Protein AF-A0A0B6ZSD5-F1 (afdb_monomer_lite)

Foldseek 3Di:
DDDDDCPVVCVVVVHDLPDDDADDDWDADPVRDTDDSVVDDGDDDDDDDDDDPDDDPPDPDPPPDPPDDDDDDPVSDDPVRVVVVVVVLVVLCVDPDCSHPVNLVCQQAPPACPPVDDPDGGRNQDPPDPCNVVVVVVSVVD

InterPro domains:
  IPR002227 Tyrosinase copper-binding domain [PF00264] (100-141)
  IPR008922 Di-copper centre-containing domain superfamily [G3DSA:1.10.1280.10] (68-142)
  IPR008922 Di-copper centre-containing domain superfamily [SSF48056] (39-142)
  IPR028999 Haemocyanin, beta-sandwich domain [PF14830] (1-49)
  IPR036848 Haemocyanin C-terminal domain superfamily [G3DSA:2.60.310.10] (1-55)
  IPR036848 Haemocyanin C-terminal domain superfamily [SSF81277] (1-50)

Secondary structure (DSSP, 8-state):
------HHHHHHTT--TTS-------EE-TTSPEEPGGGSPPP-----PPS--------------TT------GGG--HHHHHHHHHHHHHHHH--STTSHHHHHHTTSTT--BSSSSSS-B-----SSTTHHHHHHHHTT-

Structure (mmCIF, N/CA/C/O backbone):
data_AF-A0A0B6ZSD5-F1
#
_entry.id   AF-A0A0B6ZSD5-F1
#
loop_
_atom_site.group_PDB
_atom_site.id
_atom_site.type_symbol
_atom_site.label_atom_id
_atom_site.label_alt_id
_atom_site.label_comp_id
_atom_site.label_asym_id
_atom_site.label_entity_id
_atom_site.label_seq_id
_atom_site.pdbx_PDB_ins_code
_atom_site.Cartn_x
_atom_site.Cartn_y
_atom_site.Cartn_z
_atom_site.occupancy
_atom_site.B_iso_or_equiv
_atom_site.auth_seq_id
_atom_site.auth_comp_id
_atom_site.auth_asym_id
_atom_site.auth_atom_id
_atom_site.pdbx_PDB_model_num
ATOM 1 N N . LEU A 1 1 ? -19.308 12.035 32.358 1.00 81.94 1 LEU A N 1
ATOM 2 C CA . LEU A 1 1 ? -18.644 10.732 32.590 1.00 81.94 1 LEU A CA 1
ATOM 3 C C . LEU A 1 1 ? -17.166 10.918 32.293 1.00 81.94 1 LEU A C 1
ATOM 5 O O . LEU A 1 1 ? -16.859 11.561 31.295 1.00 81.94 1 LEU A O 1
ATOM 9 N N . PHE A 1 2 ? -16.281 10.417 33.153 1.00 89.94 2 PHE A N 1
ATOM 10 C CA . PHE A 1 2 ? -14.870 10.255 32.797 1.00 89.94 2 PHE A CA 1
ATOM 11 C C . PHE A 1 2 ? -14.772 9.166 31.720 1.00 89.94 2 PHE A C 1
ATOM 13 O O . PHE A 1 2 ? -15.491 8.171 31.808 1.00 89.94 2 PHE A O 1
ATOM 20 N N . LYS A 1 3 ? -13.952 9.379 30.686 1.00 92.00 3 LYS A N 1
ATOM 21 C CA . LYS A 1 3 ? -13.751 8.411 29.602 1.00 92.00 3 LYS A CA 1
ATOM 22 C C . LYS A 1 3 ? -12.352 7.830 29.714 1.00 92.00 3 LYS A C 1
ATOM 24 O O . LYS A 1 3 ? -11.393 8.580 29.863 1.00 92.00 3 LYS A O 1
ATOM 29 N N . TYR A 1 4 ? -12.267 6.515 29.601 1.00 93.31 4 TYR A N 1
ATOM 30 C CA . TYR A 1 4 ? -11.020 5.775 29.521 1.00 93.31 4 TYR A CA 1
ATOM 31 C C . TYR A 1 4 ? -11.079 4.898 28.273 1.00 93.31 4 TYR A C 1
ATOM 33 O O . TYR A 1 4 ? -12.116 4.281 28.017 1.00 93.31 4 TYR A O 1
ATOM 41 N N . ASP A 1 5 ? -10.014 4.898 27.475 1.00 93.69 5 ASP A N 1
ATOM 42 C CA . ASP A 1 5 ? -9.958 4.088 26.262 1.00 93.69 5 ASP A CA 1
ATOM 43 C C . ASP A 1 5 ? -9.605 2.642 26.625 1.00 93.69 5 ASP A C 1
ATOM 45 O O . ASP A 1 5 ? -8.539 2.365 27.168 1.00 93.69 5 ASP A O 1
ATOM 49 N N . VAL A 1 6 ? -10.535 1.730 26.351 1.00 93.25 6 VAL A N 1
ATOM 50 C CA . VAL A 1 6 ? -10.400 0.289 26.611 1.00 93.25 6 VAL A CA 1
ATOM 51 C C . VAL A 1 6 ? -10.205 -0.518 25.325 1.00 93.25 6 VAL A C 1
ATOM 53 O O . VAL A 1 6 ? -10.199 -1.746 25.378 1.00 93.25 6 VAL A O 1
ATOM 56 N N . THR A 1 7 ? -10.044 0.141 24.170 1.00 93.00 7 THR A N 1
ATOM 57 C CA . THR A 1 7 ? -10.000 -0.512 22.849 1.00 93.00 7 THR A CA 1
ATOM 58 C C . THR A 1 7 ? -8.895 -1.565 22.772 1.00 93.00 7 THR A C 1
ATOM 60 O O . THR A 1 7 ? -9.130 -2.678 22.309 1.00 93.00 7 THR A O 1
ATOM 63 N N . GLU A 1 8 ? -7.700 -1.255 23.279 1.00 94.56 8 GLU A N 1
ATOM 64 C CA . GLU A 1 8 ? -6.572 -2.192 23.287 1.00 94.56 8 GLU A CA 1
ATOM 65 C C . GLU A 1 8 ? -6.843 -3.420 24.168 1.00 94.56 8 GLU A C 1
ATOM 67 O O . GLU A 1 8 ? -6.625 -4.551 23.735 1.00 94.56 8 GLU A O 1
ATOM 72 N N . ALA A 1 9 ? -7.390 -3.217 25.369 1.00 94.31 9 ALA A N 1
ATOM 73 C CA . ALA A 1 9 ? -7.747 -4.311 26.270 1.00 94.31 9 ALA A CA 1
ATOM 74 C C . ALA A 1 9 ? -8.812 -5.231 25.652 1.00 94.31 9 ALA A C 1
ATOM 76 O O . ALA A 1 9 ? -8.705 -6.452 25.747 1.00 94.31 9 ALA A O 1
ATOM 77 N N . PHE A 1 10 ? -9.808 -4.658 24.971 1.00 94.50 10 PHE A N 1
ATOM 78 C CA . PHE A 1 10 ? -10.831 -5.423 24.257 1.00 94.50 10 PHE A CA 1
ATOM 79 C C . PHE A 1 10 ? -10.221 -6.247 23.120 1.00 94.50 10 PHE A C 1
ATOM 81 O O . PHE A 1 10 ? -10.530 -7.430 23.000 1.00 94.50 10 PHE A O 1
ATOM 88 N N . ASN A 1 11 ? -9.295 -5.668 22.349 1.00 92.19 11 ASN A N 1
ATOM 89 C CA . ASN A 1 11 ? -8.597 -6.384 21.280 1.00 92.19 11 ASN A CA 1
ATOM 90 C C . ASN A 1 11 ? -7.765 -7.559 21.818 1.00 92.19 11 ASN A C 1
ATOM 92 O O . ASN A 1 11 ? -7.839 -8.656 21.270 1.00 92.19 11 ASN A O 1
ATOM 96 N N . LEU A 1 12 ? -7.015 -7.357 22.907 1.00 95.50 12 LEU A N 1
ATOM 97 C CA . LEU A 1 12 ? -6.202 -8.409 23.534 1.00 95.50 12 LEU A CA 1
ATOM 98 C C . LEU A 1 12 ? -7.048 -9.563 24.082 1.00 95.50 12 LEU A C 1
ATOM 100 O O . LEU A 1 12 ? -6.623 -10.715 24.043 1.00 95.50 12 LEU A O 1
ATOM 104 N N . LEU A 1 13 ? -8.248 -9.257 24.575 1.00 94.69 13 LEU A N 1
ATOM 105 C CA . LEU A 1 13 ? -9.195 -10.241 25.099 1.00 94.69 13 LEU A CA 1
ATOM 106 C C . LEU A 1 13 ? -10.130 -10.811 24.024 1.00 94.69 13 LEU A C 1
ATOM 108 O O . LEU A 1 13 ? -10.980 -11.641 24.340 1.00 94.69 13 LEU A O 1
ATOM 112 N N . ASN A 1 14 ? -9.982 -10.377 22.767 1.00 93.00 14 ASN A N 1
ATOM 113 C CA . ASN A 1 14 ? -10.873 -10.718 21.659 1.00 93.00 14 ASN A CA 1
ATOM 114 C C . ASN A 1 14 ? -12.361 -10.438 21.975 1.00 93.00 14 ASN A C 1
ATOM 116 O O . ASN A 1 14 ? -13.253 -11.201 21.601 1.00 93.00 14 ASN A O 1
ATOM 120 N N . LEU A 1 15 ? -12.621 -9.340 22.690 1.00 93.06 15 LEU A N 1
ATOM 121 C CA . LEU A 1 15 ? -13.955 -8.862 23.042 1.00 93.06 15 LEU A CA 1
ATOM 122 C C . LEU A 1 15 ? -14.427 -7.815 22.035 1.00 93.06 15 LEU A C 1
ATOM 124 O O . LEU A 1 15 ? -13.688 -6.914 21.637 1.00 93.06 15 LEU A O 1
ATOM 128 N N . LYS A 1 16 ? -15.702 -7.898 21.667 1.00 88.81 16 LYS A N 1
ATOM 129 C CA . LYS A 1 16 ? -16.417 -6.858 20.923 1.00 88.81 16 LYS A CA 1
ATOM 130 C C . LYS A 1 16 ? -17.247 -6.010 21.885 1.00 88.81 16 LYS A C 1
ATOM 132 O O . LYS A 1 16 ? -17.495 -6.409 23.019 1.00 88.81 16 LYS A O 1
ATOM 137 N N . VAL A 1 17 ? -17.721 -4.851 21.427 1.00 86.19 17 VAL A N 1
ATOM 138 C CA . VAL A 1 17 ? -18.567 -3.956 22.245 1.00 86.19 17 VAL A CA 1
ATOM 139 C C . VAL A 1 17 ? -19.882 -4.623 22.674 1.00 86.19 17 VAL A C 1
ATOM 141 O O . VAL A 1 17 ? -20.425 -4.296 23.720 1.00 86.19 17 VAL A O 1
ATOM 144 N N . ASP A 1 18 ? -20.393 -5.553 21.873 1.00 87.38 18 ASP A N 1
ATOM 145 C CA . ASP A 1 18 ? -21.618 -6.320 22.114 1.00 87.38 18 ASP A CA 1
ATOM 146 C C . ASP A 1 18 ? -21.370 -7.683 22.783 1.00 87.38 18 ASP A C 1
ATOM 148 O O . ASP A 1 18 ? -22.303 -8.463 22.961 1.00 87.38 18 ASP A O 1
ATOM 152 N N . SER A 1 19 ? -20.123 -7.990 23.151 1.00 90.62 19 SER A N 1
ATOM 153 C CA . SER A 1 19 ? -19.809 -9.208 23.900 1.00 90.62 19 SER A CA 1
ATOM 154 C C . SER A 1 19 ? -20.370 -9.150 25.322 1.00 90.62 19 SER A C 1
ATOM 156 O O . SER A 1 19 ? -20.573 -8.077 25.887 1.00 90.62 19 SER A O 1
ATOM 158 N N . GLU A 1 20 ? -20.589 -10.314 25.929 1.00 93.00 20 GLU A N 1
ATOM 159 C CA . GLU A 1 20 ? -20.994 -10.394 27.330 1.00 93.00 20 GLU A CA 1
ATOM 160 C C . GLU A 1 20 ? -19.764 -10.246 28.237 1.00 93.00 20 GLU A C 1
ATOM 162 O O . GLU A 1 20 ? -18.864 -11.086 28.240 1.00 93.00 20 GLU A O 1
ATOM 167 N N . TYR A 1 21 ? -19.705 -9.154 28.997 1.00 91.75 21 TYR A N 1
ATOM 168 C CA . TYR A 1 21 ? -18.643 -8.878 29.963 1.00 91.75 21 TYR A CA 1
ATOM 169 C C . TYR A 1 21 ? -19.166 -8.007 31.109 1.00 91.75 21 TYR A C 1
ATOM 171 O O . TYR A 1 21 ? -20.195 -7.339 31.001 1.00 91.75 21 TYR A O 1
ATOM 179 N N . HIS A 1 22 ? -18.427 -7.979 32.215 1.00 91.12 22 HIS A N 1
ATOM 180 C CA . HIS A 1 22 ? -18.683 -7.078 33.333 1.00 91.12 22 HIS A CA 1
ATOM 181 C C . HIS A 1 22 ? -17.371 -6.471 33.833 1.00 91.12 22 HIS A C 1
ATOM 183 O O . HIS A 1 22 ? -16.298 -7.044 33.656 1.00 91.12 22 HIS A O 1
ATOM 189 N N . PHE A 1 23 ? -17.463 -5.304 34.468 1.00 90.38 23 PHE A N 1
ATOM 190 C CA . PHE A 1 23 ? -16.323 -4.650 35.103 1.00 90.38 23 PHE A CA 1
ATOM 191 C C . PHE A 1 23 ? -16.367 -4.875 36.609 1.00 90.38 23 PHE A C 1
ATOM 193 O O . PHE A 1 23 ? -17.412 -4.701 37.237 1.00 90.38 23 PHE A O 1
ATOM 200 N N . VAL A 1 24 ? -15.216 -5.212 37.185 1.00 90.25 24 VAL A N 1
ATOM 201 C CA . VAL A 1 24 ? -15.018 -5.270 38.633 1.00 90.25 24 VAL A CA 1
ATOM 202 C C . VAL A 1 24 ? -14.194 -4.057 39.042 1.00 90.25 24 VAL A C 1
ATOM 204 O O . VAL A 1 24 ? -13.051 -3.904 38.615 1.00 90.25 24 VAL A O 1
ATOM 207 N N . ASN A 1 25 ? -14.781 -3.186 39.859 1.00 90.81 25 ASN A N 1
ATOM 208 C CA . ASN A 1 25 ? -14.109 -1.987 40.345 1.00 90.81 25 ASN A CA 1
ATOM 209 C C . ASN A 1 25 ? -13.376 -2.308 41.649 1.00 90.81 25 ASN A C 1
ATOM 211 O O . ASN A 1 25 ? -14.011 -2.690 42.630 1.00 90.81 25 ASN A O 1
ATOM 215 N N . ASP A 1 26 ? -12.065 -2.095 41.677 1.00 93.25 26 ASP A N 1
ATOM 216 C CA . ASP A 1 26 ? -11.257 -2.171 42.894 1.00 93.25 26 ASP A CA 1
ATOM 217 C C . ASP A 1 26 ? -10.745 -0.773 43.261 1.00 93.25 26 ASP A C 1
ATOM 219 O O . ASP A 1 26 ? -9.979 -0.161 42.514 1.00 93.25 26 ASP A O 1
ATOM 223 N N . ILE A 1 27 ? -11.203 -0.242 44.397 1.00 94.88 27 ILE A N 1
ATOM 224 C CA . ILE A 1 27 ? -10.902 1.123 44.835 1.00 94.88 27 ILE A CA 1
ATOM 225 C C . ILE A 1 27 ? -10.018 1.052 46.074 1.00 94.88 27 ILE A C 1
ATOM 227 O O . ILE A 1 27 ? -10.386 0.473 47.094 1.00 94.88 27 ILE A O 1
ATOM 231 N N . THR A 1 28 ? -8.841 1.668 45.999 1.00 96.31 28 THR A N 1
ATOM 232 C CA . THR A 1 28 ? -7.879 1.695 47.105 1.00 96.31 28 THR A CA 1
ATOM 233 C C . THR A 1 28 ? -7.508 3.138 47.425 1.00 96.31 28 THR A C 1
ATOM 235 O O . THR A 1 28 ? -7.131 3.901 46.536 1.00 96.31 28 THR A O 1
ATOM 238 N N . ALA A 1 29 ? -7.639 3.527 48.692 1.00 95.19 29 ALA A N 1
ATOM 239 C CA . ALA A 1 29 ? -7.210 4.831 49.181 1.00 95.19 29 ALA A CA 1
ATOM 240 C C . ALA A 1 29 ? -5.677 4.957 49.159 1.00 95.19 29 ALA A C 1
ATOM 242 O O . ALA A 1 29 ? -4.957 3.962 49.169 1.00 95.19 29 ALA A O 1
ATOM 243 N N . VAL A 1 30 ? -5.163 6.191 49.208 1.00 96.31 30 VAL A N 1
ATOM 244 C CA . VAL A 1 30 ? -3.709 6.473 49.195 1.00 96.31 30 VAL A CA 1
ATOM 245 C C . VAL A 1 30 ? -2.969 5.784 50.351 1.00 96.31 30 VAL A C 1
ATOM 247 O O . VAL A 1 30 ? -1.809 5.416 50.217 1.00 96.31 30 VAL A O 1
ATOM 250 N N . ASN A 1 31 ? -3.649 5.564 51.477 1.00 95.12 31 ASN A N 1
ATOM 251 C CA . ASN A 1 31 ? -3.108 4.850 52.635 1.00 95.12 31 ASN A CA 1
ATOM 252 C C . ASN A 1 31 ? -3.210 3.310 52.530 1.00 95.12 31 ASN A C 1
ATOM 254 O O . ASN A 1 31 ? -2.937 2.623 53.509 1.00 95.12 31 ASN A O 1
ATOM 258 N N . GLY A 1 32 ? -3.649 2.769 51.389 1.00 94.50 32 GLY A N 1
ATOM 259 C CA . GLY A 1 32 ? -3.804 1.331 51.148 1.00 94.50 32 GLY A CA 1
ATOM 260 C C . GLY A 1 32 ? -5.142 0.731 51.592 1.00 94.50 32 GLY A C 1
ATOM 261 O O . GLY A 1 32 ? -5.376 -0.455 51.368 1.00 94.50 32 GLY A O 1
ATOM 262 N N . THR A 1 33 ? -6.043 1.514 52.192 1.00 96.62 33 THR A N 1
ATOM 263 C CA . THR A 1 33 ? -7.353 1.004 52.634 1.00 96.62 33 THR A CA 1
ATOM 264 C C . THR A 1 33 ? -8.234 0.677 51.430 1.00 96.62 33 THR A C 1
ATOM 266 O O . THR A 1 33 ? -8.399 1.514 50.540 1.00 96.62 33 THR A O 1
ATOM 269 N N . LYS A 1 34 ? -8.840 -0.514 51.411 1.00 96.44 34 LYS A N 1
ATOM 270 C CA . LYS A 1 34 ? -9.855 -0.875 50.415 1.00 96.44 34 LYS A CA 1
ATOM 271 C C . LYS A 1 34 ? -11.150 -0.121 50.691 1.00 96.44 34 LYS A C 1
ATOM 273 O O . LYS A 1 34 ? -11.646 -0.119 51.815 1.00 96.44 34 LYS A O 1
ATOM 278 N N . LEU A 1 35 ? -11.664 0.539 49.664 1.00 95.56 35 LEU A N 1
ATOM 279 C CA . LEU A 1 35 ? -12.911 1.287 49.713 1.00 95.56 35 LEU A CA 1
ATOM 280 C C . LEU A 1 35 ? -14.028 0.478 49.048 1.00 95.56 35 LEU A C 1
ATOM 282 O O . LEU A 1 35 ? -13.766 -0.374 48.202 1.00 95.56 35 LEU A O 1
ATOM 286 N N . ASP A 1 36 ? -15.272 0.759 49.429 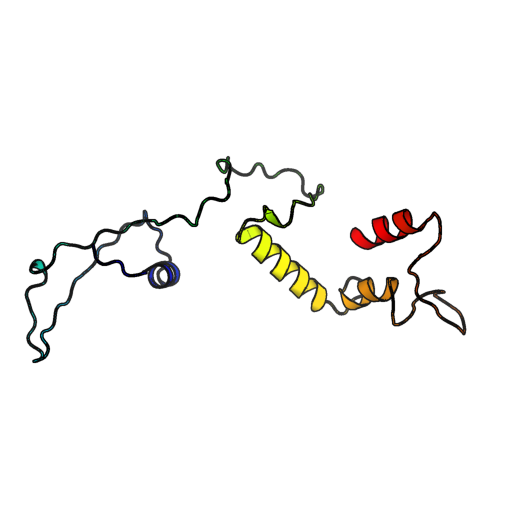1.00 93.94 36 ASP A N 1
ATOM 287 C CA . ASP A 1 36 ? -16.441 0.113 48.830 1.00 93.94 36 ASP A CA 1
ATOM 288 C C . ASP A 1 36 ? -16.539 0.456 47.333 1.00 93.94 36 ASP A C 1
ATOM 290 O O . ASP A 1 36 ? -16.563 1.625 46.940 1.00 93.94 36 ASP A O 1
ATOM 294 N N . SER A 1 37 ? -16.614 -0.569 46.485 1.00 91.06 37 SER A N 1
ATOM 295 C CA . SER A 1 37 ? -16.720 -0.426 45.032 1.00 91.06 37 SER A CA 1
ATOM 296 C C . SER A 1 37 ? -17.994 0.301 44.590 1.00 91.06 37 SER A C 1
ATOM 298 O O . SER A 1 37 ? -18.004 0.899 43.514 1.00 91.06 37 SER A O 1
ATOM 300 N N . ASN A 1 38 ? -19.044 0.306 45.421 1.00 90.94 38 ASN A N 1
ATOM 301 C CA . ASN A 1 38 ? -20.304 1.009 45.159 1.00 90.94 38 ASN A CA 1
ATOM 302 C C . ASN A 1 38 ? -20.222 2.526 45.385 1.00 90.94 38 ASN A C 1
ATOM 304 O O . ASN A 1 38 ? -21.182 3.242 45.092 1.00 90.94 38 ASN A O 1
ATOM 308 N N . LEU A 1 39 ? -19.085 3.043 45.871 1.00 93.12 39 LEU A N 1
ATOM 309 C CA . LEU A 1 39 ? -18.845 4.489 45.950 1.00 93.12 39 LEU A CA 1
ATOM 310 C C . LEU A 1 39 ? -18.889 5.158 44.570 1.00 93.12 39 LEU A C 1
ATOM 312 O O . LEU A 1 39 ? -19.171 6.352 44.468 1.00 93.12 39 LEU A O 1
ATOM 316 N N . ILE A 1 40 ? -18.625 4.393 43.508 1.00 90.62 40 ILE A N 1
ATOM 317 C CA . ILE A 1 40 ? -18.793 4.823 42.122 1.00 90.62 40 ILE A CA 1
ATOM 318 C C . ILE A 1 40 ? -19.838 3.953 41.434 1.00 90.62 40 ILE A C 1
ATOM 320 O O . ILE A 1 40 ? -19.943 2.751 41.667 1.00 90.62 40 ILE A O 1
ATOM 324 N N . ARG A 1 41 ? -20.615 4.572 40.542 1.00 90.50 41 ARG A N 1
ATOM 325 C CA . ARG A 1 41 ? -21.570 3.831 39.715 1.00 90.50 41 ARG A CA 1
ATOM 326 C C . ARG A 1 41 ? -20.830 2.847 38.798 1.00 90.50 41 ARG A C 1
ATOM 328 O O . ARG A 1 41 ? -19.721 3.169 38.361 1.00 90.50 41 ARG A O 1
ATOM 335 N N . PRO A 1 42 ? -21.454 1.706 38.452 1.00 88.00 42 PRO A N 1
ATOM 336 C CA . PRO A 1 42 ? -20.912 0.797 37.454 1.00 88.00 42 PRO A CA 1
ATOM 337 C C . PRO A 1 42 ? -20.576 1.539 36.152 1.00 88.00 42 PRO A C 1
ATOM 339 O O . PRO A 1 42 ? -21.325 2.441 35.752 1.00 88.00 42 PRO A O 1
ATOM 342 N N . PRO A 1 43 ? -19.455 1.202 35.498 1.00 90.81 43 PRO A N 1
ATOM 343 C CA . PRO A 1 43 ? -19.074 1.842 34.250 1.00 90.81 43 PRO A CA 1
ATOM 344 C C . PRO A 1 43 ? -20.038 1.467 33.119 1.00 90.81 43 PRO A C 1
ATOM 346 O O . PRO A 1 43 ? -20.634 0.392 33.109 1.00 90.81 43 PRO A O 1
ATOM 349 N N . SER A 1 44 ? -20.155 2.359 32.138 1.00 90.06 44 SER A N 1
ATOM 350 C CA . SER A 1 44 ? -20.831 2.102 30.867 1.00 90.06 44 SER A CA 1
ATOM 351 C C . SER A 1 44 ? -19.810 2.058 29.736 1.00 90.06 44 SER A C 1
ATOM 353 O O . SER A 1 44 ? -18.854 2.837 29.721 1.00 90.06 44 SER A O 1
ATOM 355 N N . VAL A 1 45 ? -20.029 1.176 28.762 1.00 90.94 45 VAL A N 1
ATOM 356 C CA . VAL A 1 45 ? -19.208 1.117 27.549 1.00 90.94 45 VAL A CA 1
ATOM 357 C C . VAL A 1 45 ? -19.913 1.862 26.430 1.00 90.94 45 VAL A C 1
ATOM 359 O O . VAL A 1 45 ? -21.110 1.693 26.205 1.00 90.94 45 VAL A O 1
ATOM 362 N N . HIS A 1 46 ? -19.161 2.707 25.733 1.00 88.56 46 HIS A N 1
ATOM 363 C CA . HIS A 1 46 ? -19.647 3.460 24.588 1.00 88.56 46 HIS A CA 1
ATOM 364 C C . HIS A 1 46 ? -18.763 3.162 23.386 1.00 88.56 46 HIS A C 1
ATOM 366 O O . HIS A 1 46 ? -17.562 3.421 23.428 1.00 88.56 46 HIS A O 1
ATOM 372 N N . PHE A 1 47 ? -19.363 2.688 22.296 1.00 88.00 47 PHE A N 1
ATOM 373 C CA . PHE A 1 47 ? -18.691 2.689 21.006 1.00 88.00 47 PHE A CA 1
ATOM 374 C C . PHE A 1 47 ? -18.629 4.123 20.484 1.00 88.00 47 PHE A C 1
ATOM 376 O O . PHE A 1 47 ? -19.664 4.762 20.273 1.00 88.00 47 PHE A O 1
ATOM 383 N N . VAL A 1 48 ? -17.418 4.639 20.295 1.00 85.81 48 VAL A N 1
ATOM 384 C CA . VAL A 1 48 ? -17.202 5.922 19.629 1.00 85.81 48 VAL A CA 1
ATOM 385 C C . VAL A 1 48 ? -16.766 5.612 18.199 1.00 85.81 48 VAL A C 1
ATOM 387 O O . VAL A 1 48 ? -15.615 5.228 17.999 1.00 85.81 48 VAL A O 1
ATOM 390 N N . PRO A 1 49 ? -17.659 5.733 17.201 1.00 80.06 49 PRO A N 1
ATOM 391 C CA . PRO A 1 49 ? -17.260 5.548 15.816 1.00 80.06 49 PRO A CA 1
ATOM 392 C C . PRO A 1 49 ? -16.214 6.599 15.435 1.00 80.06 49 PRO A C 1
ATOM 394 O O . PRO A 1 49 ? -16.306 7.760 15.848 1.00 80.06 49 PRO A O 1
ATOM 397 N N . GLY A 1 50 ? -15.241 6.199 14.614 1.00 73.88 50 GLY A N 1
ATOM 398 C CA . GLY A 1 50 ? -14.350 7.145 13.949 1.00 73.88 50 GLY A CA 1
ATOM 399 C C . GLY A 1 50 ? -15.161 8.197 13.187 1.00 73.88 50 GLY A C 1
ATOM 400 O O . GLY A 1 50 ? -16.281 7.930 12.739 1.00 73.88 50 GLY A O 1
ATOM 401 N N . VAL A 1 51 ? -14.625 9.415 13.083 1.00 66.00 51 VAL A N 1
ATOM 402 C CA . VAL A 1 51 ? -15.291 10.526 12.386 1.00 66.00 51 VAL A CA 1
ATOM 403 C C . VAL A 1 51 ? -15.717 10.057 10.992 1.00 66.00 51 VAL A C 1
ATOM 405 O O . VAL A 1 51 ? -14.908 9.507 10.250 1.00 66.00 51 VAL A O 1
ATOM 408 N N . LYS A 1 52 ? -17.009 10.231 10.678 1.00 46.44 52 LYS A N 1
ATOM 409 C CA . LYS A 1 52 ? -17.670 9.708 9.476 1.00 46.44 52 LYS A CA 1
ATOM 410 C C . LYS A 1 52 ? -16.896 10.055 8.199 1.00 46.44 52 LYS A C 1
ATOM 412 O O . LYS A 1 52 ? -17.014 11.166 7.691 1.00 46.44 52 LYS A O 1
ATOM 417 N N . VAL A 1 53 ? -16.244 9.057 7.616 1.00 50.25 53 VAL A N 1
ATOM 418 C CA . VAL A 1 53 ? -16.322 8.850 6.169 1.00 50.25 53 VAL A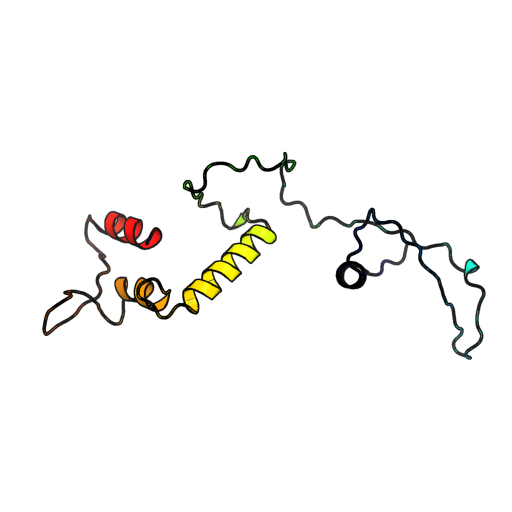 CA 1
ATOM 419 C C . VAL A 1 53 ? -17.557 7.974 5.952 1.00 50.25 53 VAL A C 1
ATOM 421 O O . VAL A 1 53 ? -17.817 7.052 6.723 1.00 50.25 53 VAL A O 1
ATOM 424 N N . TYR A 1 54 ? -18.403 8.332 4.990 1.00 46.25 54 TYR A N 1
ATOM 425 C CA . TYR A 1 54 ? -19.632 7.602 4.689 1.00 46.25 54 TYR A CA 1
ATOM 426 C C . TYR A 1 54 ? -19.286 6.157 4.293 1.00 46.25 54 TYR A C 1
ATOM 428 O O . TYR A 1 54 ? -18.776 5.922 3.203 1.00 46.25 54 TYR A O 1
ATOM 436 N N . HIS A 1 55 ? -19.547 5.190 5.173 1.00 48.31 55 HIS A N 1
ATOM 437 C CA . HIS A 1 55 ? -19.517 3.773 4.824 1.00 48.31 55 HIS A CA 1
ATOM 438 C C . HIS A 1 55 ? -20.956 3.362 4.494 1.00 48.31 55 HIS A C 1
ATOM 440 O O . HIS A 1 55 ? -21.777 3.294 5.417 1.00 48.31 55 HIS A O 1
ATOM 446 N N . PRO A 1 56 ? -21.316 3.152 3.213 1.00 42.41 56 PRO A N 1
ATOM 447 C CA . PRO A 1 56 ? -22.600 2.546 2.896 1.00 42.41 56 PRO A CA 1
ATOM 448 C C . PRO A 1 56 ? -22.687 1.195 3.610 1.00 42.41 56 PRO A C 1
ATOM 450 O O . PRO A 1 56 ? -21.673 0.513 3.773 1.00 42.41 56 PRO A O 1
ATOM 453 N N . ALA A 1 57 ? -23.889 0.862 4.089 1.00 44.84 57 ALA A N 1
ATOM 454 C CA . ALA A 1 57 ? -24.164 -0.377 4.801 1.00 44.84 57 ALA A CA 1
ATOM 455 C C . ALA A 1 57 ? -23.493 -1.547 4.075 1.00 44.84 57 ALA A C 1
ATOM 457 O O . ALA A 1 57 ? -23.738 -1.762 2.885 1.00 44.84 57 ALA A O 1
ATOM 458 N N . VAL A 1 58 ? -22.625 -2.264 4.791 1.00 45.50 58 VAL A N 1
ATOM 459 C CA . VAL A 1 58 ? -22.028 -3.511 4.320 1.00 45.50 58 VAL A CA 1
ATOM 460 C C . VAL A 1 58 ? -23.173 -4.513 4.233 1.00 45.50 58 VAL A C 1
ATOM 462 O O . VAL A 1 58 ? -23.485 -5.220 5.185 1.00 45.50 58 VAL A O 1
ATOM 465 N N . SER A 1 59 ? -23.875 -4.491 3.103 1.00 43.50 59 SER A N 1
ATOM 466 C CA . SER A 1 59 ? -24.554 -5.681 2.622 1.00 43.50 59 SER A CA 1
ATOM 467 C C . SER A 1 59 ? -23.474 -6.749 2.485 1.00 43.50 59 SER A C 1
ATOM 469 O O . SER A 1 59 ? -22.403 -6.465 1.947 1.00 43.50 59 SER A O 1
ATOM 471 N N . GLU A 1 60 ? -23.727 -7.908 3.097 1.00 43.25 60 GLU A N 1
ATOM 472 C CA . GLU A 1 60 ? -22.984 -9.163 2.934 1.00 43.25 60 GLU A CA 1
ATOM 473 C C . GLU A 1 60 ? -22.223 -9.166 1.601 1.00 43.25 60 GLU A C 1
ATOM 475 O O . GLU A 1 60 ? -22.873 -9.026 0.557 1.00 43.25 60 GLU A O 1
ATOM 480 N N . PRO A 1 61 ? -20.878 -9.244 1.595 1.00 46.03 61 PRO A N 1
ATOM 481 C CA . PRO A 1 61 ? -20.135 -9.146 0.359 1.00 46.03 61 PRO A CA 1
ATOM 482 C C . PRO A 1 61 ? -20.497 -10.362 -0.481 1.00 46.03 61 PRO A C 1
ATOM 484 O O . PRO A 1 61 ? -20.049 -11.483 -0.240 1.00 46.03 61 PRO A O 1
ATOM 487 N N . TYR A 1 62 ? -21.326 -10.119 -1.489 1.00 45.41 62 TYR A N 1
ATOM 488 C CA . TYR A 1 62 ? -21.383 -10.951 -2.667 1.00 45.41 62 TYR A CA 1
ATOM 489 C C . TYR A 1 62 ? -19.927 -11.114 -3.106 1.00 45.41 62 TYR A C 1
ATOM 491 O O . TYR A 1 62 ? -19.248 -10.122 -3.380 1.00 45.41 62 TYR A O 1
ATOM 499 N N . ALA A 1 63 ? -19.412 -12.341 -3.059 1.00 50.78 63 ALA A N 1
ATOM 500 C CA . ALA A 1 63 ? -18.092 -12.671 -3.569 1.00 50.78 63 ALA A CA 1
ATOM 501 C C . ALA A 1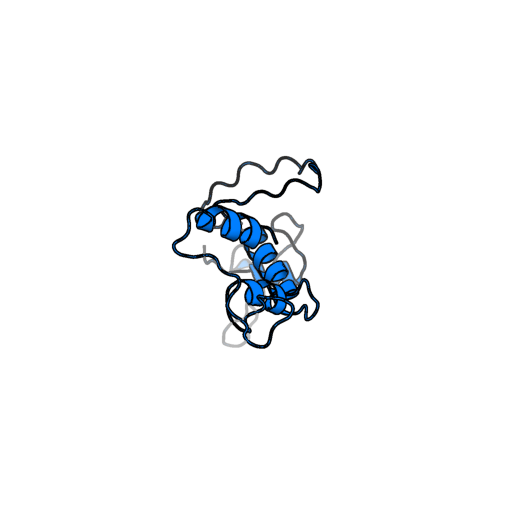 63 ? -18.126 -12.483 -5.095 1.00 50.78 63 ALA A C 1
ATOM 503 O O . ALA A 1 63 ? -18.307 -13.432 -5.858 1.00 50.78 63 ALA A O 1
ATOM 504 N N . GLU A 1 64 ? -18.074 -11.231 -5.546 1.00 50.91 64 GLU A N 1
ATOM 505 C CA . GLU A 1 64 ? -18.058 -10.887 -6.956 1.00 50.91 64 GLU A CA 1
ATOM 506 C C . GLU A 1 64 ? -16.685 -11.214 -7.539 1.00 50.91 64 GLU A C 1
ATOM 508 O O . GLU A 1 64 ? -15.656 -10.763 -7.045 1.00 50.91 64 GLU A O 1
ATOM 513 N N . ARG A 1 65 ? -16.726 -12.055 -8.581 1.00 51.97 65 ARG A N 1
ATOM 514 C CA . ARG A 1 65 ? -15.710 -12.331 -9.609 1.00 51.97 65 ARG A CA 1
ATOM 515 C C . ARG A 1 65 ? -14.300 -11.795 -9.327 1.00 51.97 65 ARG A C 1
ATOM 517 O O . ARG A 1 65 ? -14.021 -10.610 -9.481 1.00 51.97 65 ARG A O 1
ATOM 524 N N . SER A 1 66 ? -13.396 -12.744 -9.096 1.00 61.28 66 SER A N 1
ATOM 525 C CA . SER A 1 66 ? -11.967 -12.598 -8.787 1.00 61.28 66 SER A CA 1
ATOM 526 C C . SER A 1 66 ? -11.108 -11.800 -9.776 1.00 61.28 66 SER A C 1
ATOM 528 O O . SER A 1 66 ? -9.948 -11.546 -9.469 1.00 61.28 66 SER A O 1
ATOM 530 N N . ASP A 1 67 ? -11.635 -11.404 -10.937 1.00 74.62 67 ASP A N 1
ATOM 531 C CA . ASP A 1 67 ? -10.810 -10.933 -12.058 1.00 74.62 67 ASP A CA 1
ATOM 532 C C . ASP A 1 67 ? -10.980 -9.432 -12.357 1.00 74.62 67 ASP A C 1
ATOM 534 O O . ASP A 1 67 ? -10.274 -8.882 -13.204 1.00 74.62 67 ASP A O 1
ATOM 538 N N . ILE A 1 68 ? -11.915 -8.743 -11.687 1.00 84.44 68 ILE A N 1
ATOM 539 C CA . ILE A 1 68 ? -12.152 -7.305 -11.889 1.00 84.44 68 ILE A CA 1
ATOM 540 C C . ILE A 1 68 ? -11.602 -6.527 -10.694 1.00 84.44 68 ILE A C 1
ATOM 542 O O . ILE A 1 68 ? -12.169 -6.538 -9.606 1.00 84.44 68 ILE A O 1
ATOM 546 N N . LEU A 1 69 ? -10.509 -5.799 -10.920 1.00 89.50 69 LEU A N 1
ATOM 547 C CA . LEU A 1 69 ? -9.902 -4.915 -9.927 1.00 89.50 69 LEU A CA 1
ATOM 548 C C . LEU A 1 69 ? -10.345 -3.462 -10.152 1.00 89.50 69 LEU A C 1
ATOM 550 O O . LEU A 1 69 ? -10.362 -2.975 -11.283 1.00 89.50 69 LEU A O 1
ATOM 554 N N . ILE A 1 70 ? -10.669 -2.747 -9.069 1.00 92.31 70 ILE A N 1
ATOM 555 C CA . ILE A 1 70 ? -11.135 -1.351 -9.111 1.00 92.31 70 ILE A CA 1
ATOM 556 C C . ILE A 1 70 ? -10.100 -0.432 -8.453 1.00 92.31 70 ILE A C 1
ATOM 558 O O . ILE A 1 70 ? -9.750 -0.603 -7.287 1.00 92.31 70 ILE A O 1
ATOM 562 N N . ARG A 1 71 ? -9.653 0.602 -9.178 1.00 94.94 71 ARG A N 1
ATOM 563 C CA . ARG A 1 71 ? -8.818 1.684 -8.627 1.00 94.94 71 ARG A CA 1
ATOM 564 C C . ARG A 1 71 ? -9.707 2.773 -8.025 1.00 94.94 71 ARG A C 1
ATOM 566 O O . ARG A 1 71 ? -10.188 3.646 -8.744 1.00 94.94 71 ARG A O 1
ATOM 573 N N . LYS A 1 72 ? -9.945 2.698 -6.714 1.00 94.25 72 LYS A N 1
ATOM 574 C CA . LYS A 1 72 ? -10.698 3.707 -5.949 1.00 94.25 72 LYS A CA 1
ATOM 575 C C . LYS A 1 72 ? -9.911 5.008 -5.756 1.00 94.25 72 LYS A C 1
ATOM 577 O O . LYS A 1 72 ? -8.689 5.041 -5.890 1.00 94.25 72 LYS A O 1
ATOM 582 N N . ASN A 1 73 ? -10.624 6.075 -5.396 1.00 95.88 73 ASN A N 1
ATOM 583 C CA . ASN A 1 73 ? -10.015 7.328 -4.962 1.00 95.88 73 ASN A CA 1
ATOM 584 C C . ASN A 1 73 ? -9.275 7.123 -3.629 1.00 95.88 73 ASN A C 1
ATOM 586 O O . ASN A 1 73 ? -9.846 6.608 -2.671 1.00 95.88 73 ASN A O 1
ATOM 590 N N . VAL A 1 74 ? -8.015 7.560 -3.552 1.00 95.94 74 VAL A N 1
ATOM 591 C CA . VAL A 1 74 ? -7.177 7.422 -2.346 1.00 95.94 74 VAL A CA 1
ATOM 592 C C . VAL A 1 74 ? -7.752 8.144 -1.123 1.00 95.94 74 VAL A C 1
ATOM 594 O O . VAL A 1 74 ? -7.514 7.720 0.003 1.00 95.94 74 VAL A O 1
ATOM 597 N N . ASN A 1 75 ? -8.544 9.199 -1.338 1.00 95.94 75 ASN A N 1
ATOM 598 C CA . ASN A 1 75 ? -9.185 9.971 -0.270 1.00 95.94 75 ASN A CA 1
ATOM 599 C C . ASN A 1 75 ? -10.424 9.276 0.319 1.00 95.94 75 ASN A C 1
ATOM 601 O O . ASN A 1 75 ? -10.969 9.741 1.316 1.00 95.94 75 ASN A O 1
ATOM 605 N N . GLU A 1 76 ? -10.879 8.184 -0.298 1.00 94.19 76 GLU A N 1
ATOM 606 C CA . GLU A 1 76 ? -12.081 7.437 0.090 1.00 94.19 76 GLU A CA 1
ATOM 607 C C . GLU A 1 76 ? -11.746 6.044 0.646 1.00 94.19 76 GLU A C 1
ATOM 609 O O . GLU A 1 76 ? -12.646 5.241 0.895 1.00 94.19 76 GLU A O 1
ATOM 614 N N . LEU A 1 77 ? -10.457 5.740 0.837 1.00 90.00 77 LEU A N 1
ATOM 615 C CA . LEU A 1 77 ? -10.023 4.446 1.352 1.00 90.00 77 LEU A CA 1
ATOM 616 C C . LEU A 1 77 ? -10.458 4.257 2.805 1.00 90.00 77 LEU A C 1
ATOM 618 O O . LEU A 1 77 ? -10.221 5.098 3.675 1.00 90.00 77 LEU A O 1
ATOM 622 N N . THR A 1 78 ? -11.030 3.091 3.085 1.00 91.62 78 THR A N 1
ATOM 623 C CA . THR A 1 78 ? -11.199 2.611 4.456 1.00 91.62 78 THR A CA 1
ATOM 624 C C . THR A 1 78 ? -9.842 2.250 5.073 1.00 91.62 78 THR A C 1
ATOM 626 O O . THR A 1 78 ? -8.870 1.963 4.370 1.00 91.62 78 THR A O 1
ATOM 629 N N . LEU A 1 79 ? -9.767 2.196 6.408 1.00 87.56 79 LEU A N 1
ATOM 630 C CA . LEU A 1 79 ? -8.548 1.757 7.101 1.00 87.56 79 LEU A CA 1
ATOM 631 C C . LEU A 1 79 ? -8.138 0.328 6.710 1.00 87.56 79 LEU A C 1
ATOM 633 O O . LEU A 1 79 ? -6.948 0.052 6.581 1.00 87.56 79 LEU A O 1
ATOM 637 N N . GLY A 1 80 ? -9.115 -0.558 6.484 1.00 87.56 80 GLY A N 1
ATOM 638 C CA . GLY A 1 80 ? -8.872 -1.931 6.039 1.00 87.56 80 GLY A CA 1
ATOM 639 C C . GLY A 1 80 ? -8.289 -1.999 4.626 1.00 87.56 80 GLY A C 1
ATOM 640 O O . GLY A 1 80 ? -7.293 -2.685 4.414 1.00 87.56 80 GLY A O 1
ATOM 641 N N . GLU A 1 81 ? -8.843 -1.238 3.677 1.00 93.06 81 GLU A N 1
ATOM 642 C CA . GLU A 1 81 ? -8.302 -1.146 2.311 1.00 93.06 81 GLU A CA 1
ATOM 643 C C . GLU A 1 81 ? -6.885 -0.559 2.313 1.00 93.06 81 GLU A C 1
ATOM 645 O O . GLU A 1 81 ? -5.990 -1.103 1.671 1.00 93.06 81 GLU A O 1
ATOM 650 N N . ALA A 1 82 ? -6.643 0.506 3.083 1.00 95.06 82 ALA A N 1
ATOM 651 C CA . ALA A 1 82 ? -5.313 1.101 3.196 1.00 95.06 82 ALA A CA 1
ATOM 652 C C . ALA A 1 82 ? -4.291 0.135 3.822 1.00 95.06 82 ALA A C 1
ATOM 654 O O . ALA A 1 82 ? -3.147 0.075 3.371 1.00 95.06 82 ALA A O 1
ATOM 655 N N . ALA A 1 83 ? -4.684 -0.629 4.846 1.00 93.19 83 ALA A N 1
ATOM 656 C CA . ALA A 1 83 ? -3.830 -1.651 5.448 1.00 93.19 83 ALA A CA 1
ATOM 657 C C . ALA A 1 83 ? -3.518 -2.783 4.457 1.00 93.19 83 ALA A C 1
ATOM 659 O O . ALA A 1 83 ? -2.362 -3.185 4.340 1.00 93.19 83 ALA A O 1
ATOM 660 N N . ASN A 1 84 ? -4.519 -3.238 3.697 1.00 94.94 84 ASN A N 1
ATOM 661 C CA . ASN A 1 84 ? -4.339 -4.251 2.662 1.00 94.94 84 ASN A CA 1
ATOM 662 C C . ASN A 1 84 ? -3.383 -3.781 1.551 1.00 94.94 84 ASN A C 1
ATOM 664 O O . ASN A 1 84 ? -2.471 -4.520 1.193 1.00 94.94 84 ASN A O 1
ATOM 668 N N . LEU A 1 85 ? -3.516 -2.537 1.074 1.00 97.38 85 LEU A N 1
ATOM 669 C CA . LEU A 1 85 ? -2.599 -1.954 0.085 1.00 97.38 85 LEU A CA 1
ATOM 670 C C . LEU A 1 85 ? -1.156 -1.876 0.602 1.00 97.38 85 LEU A C 1
ATOM 672 O O . LEU A 1 85 ? -0.223 -2.173 -0.142 1.00 97.38 85 LEU A O 1
ATOM 676 N N . LYS A 1 86 ? -0.960 -1.497 1.874 1.00 97.62 86 LYS A N 1
ATOM 677 C CA . LYS A 1 86 ? 0.373 -1.456 2.500 1.00 97.62 86 LYS A CA 1
ATOM 678 C C . LYS A 1 86 ? 1.002 -2.844 2.589 1.00 97.62 86 LYS A C 1
ATOM 680 O O . LYS A 1 86 ? 2.166 -2.992 2.239 1.00 97.62 86 LYS A O 1
ATOM 685 N N . ASP A 1 87 ? 0.240 -3.839 3.036 1.00 97.94 87 ASP A N 1
ATOM 686 C CA . ASP A 1 87 ? 0.705 -5.225 3.135 1.00 97.94 87 ASP A CA 1
ATOM 687 C C . ASP A 1 87 ? 1.035 -5.815 1.753 1.00 97.94 87 ASP A C 1
ATOM 689 O O . ASP A 1 87 ? 2.101 -6.400 1.565 1.00 97.94 87 ASP A O 1
ATOM 693 N N . ALA A 1 88 ? 0.170 -5.594 0.759 1.00 97.56 88 ALA A N 1
ATOM 694 C CA . ALA A 1 88 ? 0.396 -6.044 -0.611 1.00 97.56 88 ALA A CA 1
ATOM 695 C C . ALA A 1 88 ? 1.653 -5.410 -1.231 1.00 97.56 88 ALA A C 1
ATOM 697 O O . ALA A 1 88 ? 2.488 -6.123 -1.786 1.00 97.56 88 ALA A O 1
ATOM 698 N N . LEU A 1 89 ? 1.829 -4.090 -1.091 1.00 98.38 89 LEU A N 1
ATOM 699 C CA . LEU A 1 89 ? 3.024 -3.400 -1.582 1.00 98.38 89 LEU A CA 1
ATOM 700 C C . LEU A 1 89 ? 4.288 -3.876 -0.860 1.00 98.38 89 LEU A C 1
ATOM 702 O O . LEU A 1 89 ? 5.309 -4.094 -1.503 1.00 98.38 89 LEU A O 1
ATOM 706 N N . HIS A 1 90 ? 4.222 -4.072 0.456 1.00 98.44 90 HIS A N 1
ATOM 707 C CA . HIS A 1 90 ? 5.350 -4.577 1.230 1.00 98.44 90 HIS A CA 1
ATOM 708 C C . HIS A 1 90 ? 5.786 -5.969 0.751 1.00 98.44 90 HIS A C 1
ATOM 710 O O . HIS A 1 90 ? 6.973 -6.204 0.550 1.00 98.44 90 HIS A O 1
ATOM 716 N N . LYS A 1 91 ? 4.837 -6.873 0.481 1.00 98.31 91 LYS A N 1
ATOM 717 C CA . LYS A 1 91 ? 5.131 -8.193 -0.104 1.00 98.31 91 LYS A CA 1
ATOM 718 C C . LYS A 1 91 ? 5.767 -8.081 -1.490 1.00 98.31 91 LYS A C 1
ATOM 720 O O . LYS A 1 91 ? 6.750 -8.762 -1.748 1.00 98.31 91 LYS A O 1
ATOM 725 N N . LEU A 1 92 ? 5.262 -7.188 -2.345 1.00 98.12 92 LEU A N 1
ATOM 726 C CA . LEU A 1 92 ? 5.840 -6.926 -3.668 1.00 98.12 92 LEU A CA 1
ATOM 727 C C . LEU A 1 92 ? 7.277 -6.382 -3.577 1.00 98.12 92 LEU A C 1
ATOM 729 O O . LEU A 1 92 ? 8.125 -6.733 -4.389 1.00 98.12 92 LEU A O 1
ATOM 733 N N . GLN A 1 93 ? 7.564 -5.539 -2.581 1.00 98.44 93 GLN A N 1
ATOM 734 C CA . GLN A 1 93 ? 8.907 -5.012 -2.311 1.00 98.44 93 GLN A CA 1
ATOM 735 C C . GLN A 1 93 ? 9.882 -6.070 -1.788 1.00 98.44 93 GLN A C 1
ATO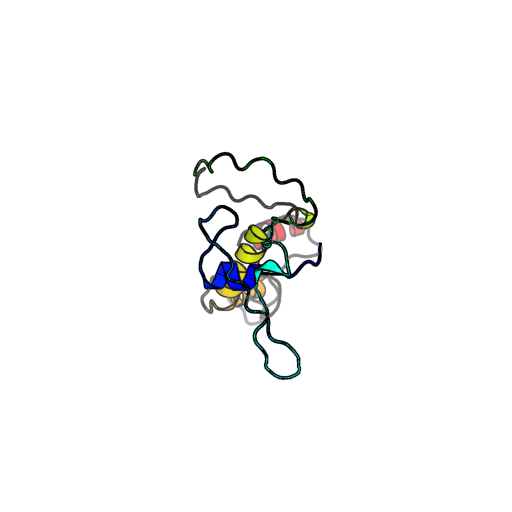M 737 O O . GLN A 1 93 ? 11.087 -5.923 -1.971 1.00 98.44 93 GLN A O 1
ATOM 742 N N . GLN A 1 94 ? 9.370 -7.112 -1.134 1.00 98.31 94 GLN A N 1
ATOM 743 C CA . GLN A 1 94 ? 10.162 -8.243 -0.649 1.00 98.31 94 GLN A CA 1
ATOM 744 C C . GLN A 1 94 ? 10.359 -9.343 -1.700 1.00 98.31 94 GLN A C 1
ATOM 746 O O . GLN A 1 94 ? 11.185 -10.232 -1.501 1.00 98.31 94 GLN A O 1
ATOM 751 N N . ASP A 1 95 ? 9.608 -9.309 -2.800 1.00 98.00 95 ASP A N 1
ATOM 752 C CA . ASP A 1 95 ? 9.799 -10.229 -3.913 1.00 98.00 95 ASP A CA 1
ATOM 753 C C . ASP A 1 95 ? 11.027 -9.807 -4.735 1.00 98.00 95 ASP A C 1
ATOM 755 O O . ASP A 1 95 ? 11.079 -8.716 -5.302 1.00 98.00 95 ASP A O 1
ATOM 759 N N . HIS A 1 96 ? 12.026 -10.687 -4.787 1.00 97.19 96 HIS A N 1
ATOM 760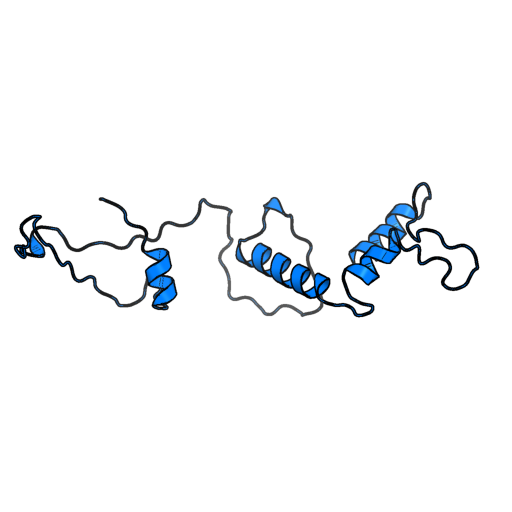 C CA . HIS A 1 96 ? 13.253 -10.515 -5.572 1.00 97.19 96 HIS A CA 1
ATOM 761 C C . HIS A 1 96 ? 13.185 -11.215 -6.941 1.00 97.19 96 HIS A C 1
ATOM 763 O O . HIS A 1 96 ? 14.184 -11.292 -7.658 1.00 97.19 96 HIS A O 1
ATOM 769 N N . GLY A 1 97 ? 12.031 -11.783 -7.295 1.00 96.44 97 GLY A N 1
ATOM 770 C CA . GLY A 1 97 ? 11.780 -12.391 -8.591 1.00 96.44 97 GLY A CA 1
ATOM 771 C C . GLY A 1 97 ? 11.482 -11.366 -9.696 1.00 96.44 97 GLY A C 1
ATOM 772 O O . GLY A 1 97 ? 11.406 -10.162 -9.451 1.00 96.44 97 GLY A O 1
ATOM 773 N N . PRO A 1 98 ? 11.249 -11.836 -10.936 1.00 94.50 98 PRO A N 1
ATOM 774 C CA . PRO A 1 98 ? 10.937 -10.971 -12.079 1.00 94.50 98 PRO A CA 1
ATOM 775 C C . PRO A 1 98 ? 9.644 -10.153 -11.934 1.00 94.50 98 PRO A C 1
ATOM 777 O O . PRO A 1 98 ? 9.474 -9.165 -12.641 1.00 94.50 98 PRO A O 1
ATOM 780 N N . GLY A 1 99 ? 8.733 -10.574 -11.048 1.00 94.56 99 GLY A N 1
ATOM 781 C CA . GLY A 1 99 ? 7.500 -9.854 -10.712 1.00 94.56 99 GLY A CA 1
ATOM 782 C C . GLY A 1 99 ? 7.631 -8.926 -9.502 1.00 94.56 99 GLY A C 1
ATOM 783 O O . GLY A 1 99 ? 6.647 -8.314 -9.106 1.00 94.56 99 GLY A O 1
ATOM 784 N N . GLY A 1 100 ? 8.820 -8.827 -8.907 1.00 97.31 100 GLY A N 1
ATOM 785 C CA . GLY A 1 100 ? 9.068 -8.000 -7.738 1.00 97.31 100 GLY A CA 1
ATOM 786 C C . GLY A 1 100 ? 9.077 -6.506 -8.035 1.00 97.31 100 GLY A C 1
ATOM 787 O O . GLY A 1 100 ? 9.256 -6.068 -9.175 1.00 97.31 100 GLY A O 1
ATOM 788 N N . PHE A 1 101 ? 8.943 -5.698 -6.982 1.00 97.56 101 PHE A N 1
ATOM 789 C CA . PHE A 1 101 ? 8.912 -4.237 -7.092 1.00 97.56 101 PHE A CA 1
ATOM 790 C C . PHE A 1 101 ? 10.145 -3.678 -7.813 1.00 97.56 101 PHE A C 1
ATOM 792 O O . PHE A 1 101 ? 10.015 -2.792 -8.653 1.00 97.56 101 PHE A O 1
ATOM 799 N N . GLU A 1 102 ? 11.335 -4.195 -7.499 1.00 96.50 102 GLU A N 1
ATOM 800 C CA . GLU A 1 102 ? 12.594 -3.735 -8.092 1.00 96.50 102 GLU A CA 1
ATOM 801 C C . GLU A 1 102 ? 12.664 -4.043 -9.595 1.00 96.50 102 GLU A C 1
ATOM 803 O O . GLU A 1 102 ? 13.011 -3.166 -10.389 1.00 96.50 102 GLU A O 1
ATOM 808 N N . ALA A 1 103 ? 12.254 -5.250 -10.000 1.00 95.56 103 ALA A N 1
ATOM 809 C CA . ALA A 1 103 ? 12.213 -5.656 -11.403 1.00 95.56 103 ALA A CA 1
ATOM 810 C C . ALA A 1 103 ? 11.214 -4.809 -12.208 1.00 95.56 103 ALA A C 1
ATOM 812 O O . ALA A 1 103 ? 11.563 -4.294 -13.273 1.00 95.56 103 ALA A O 1
ATOM 813 N N . ILE A 1 104 ? 10.004 -4.597 -11.674 1.00 96.88 104 ILE A N 1
ATOM 814 C CA . ILE A 1 104 ? 8.977 -3.753 -12.303 1.00 96.88 104 ILE A CA 1
ATOM 815 C C . ILE A 1 104 ? 9.473 -2.306 -12.408 1.00 96.88 104 ILE A C 1
ATOM 817 O O . ILE A 1 104 ? 9.442 -1.723 -13.490 1.00 96.88 104 ILE A O 1
ATOM 821 N N . ALA A 1 105 ? 9.991 -1.724 -11.322 1.00 96.69 105 ALA A N 1
ATOM 822 C CA . ALA A 1 105 ? 10.500 -0.350 -11.318 1.00 96.69 105 ALA A CA 1
ATOM 823 C C . ALA A 1 105 ? 11.633 -0.132 -12.338 1.00 96.69 105 ALA A C 1
ATOM 825 O O . ALA A 1 105 ? 11.707 0.934 -12.962 1.00 96.69 105 ALA A O 1
ATOM 826 N N . GLY A 1 106 ? 12.463 -1.156 -12.565 1.00 95.62 106 GLY A N 1
ATOM 827 C CA . GLY A 1 106 ? 13.560 -1.140 -13.531 1.00 95.62 106 GLY A CA 1
ATOM 828 C C . GLY A 1 106 ? 13.140 -0.861 -14.978 1.00 95.62 106 GLY A C 1
ATOM 829 O O . GLY A 1 106 ? 13.935 -0.321 -15.745 1.00 95.62 106 GLY A O 1
ATOM 830 N N . PHE A 1 107 ? 11.888 -1.136 -15.363 1.00 96.06 107 PHE A N 1
ATOM 831 C CA . PHE A 1 107 ? 11.394 -0.785 -16.701 1.00 96.06 107 PHE A CA 1
ATOM 832 C C . PHE A 1 107 ? 11.272 0.732 -16.906 1.00 96.06 107 PHE A C 1
ATOM 834 O O . PHE A 1 107 ? 11.461 1.218 -18.019 1.00 96.06 107 PHE A O 1
ATOM 841 N N . HIS A 1 108 ? 10.976 1.517 -15.867 1.00 97.75 108 HIS A N 1
ATOM 842 C CA . HIS A 1 108 ? 10.856 2.970 -16.023 1.00 97.75 108 HIS A CA 1
ATOM 843 C C . HIS A 1 108 ? 12.217 3.674 -16.064 1.00 97.75 108 HIS A C 1
ATOM 845 O O . HIS A 1 108 ? 12.367 4.697 -16.728 1.00 97.75 108 HIS A O 1
ATOM 851 N N . GLY A 1 109 ? 13.213 3.177 -15.334 1.00 91.50 109 GLY A N 1
ATOM 852 C CA . GLY A 1 109 ? 14.465 3.899 -15.120 1.00 91.50 109 GLY A CA 1
ATOM 853 C C . GLY A 1 109 ? 15.678 2.987 -15.038 1.00 91.50 109 GLY A C 1
ATOM 854 O O . GLY A 1 109 ? 15.841 2.074 -15.844 1.00 91.50 109 GLY A O 1
ATOM 855 N N . ALA A 1 110 ? 16.565 3.279 -14.088 1.00 92.88 110 ALA A N 1
ATOM 856 C CA . ALA A 1 110 ? 17.715 2.429 -13.804 1.00 92.88 110 ALA A CA 1
ATOM 857 C C . ALA A 1 110 ? 17.240 1.021 -13.379 1.00 92.88 110 ALA A C 1
ATOM 859 O O . ALA A 1 110 ? 16.253 0.934 -12.649 1.00 92.88 110 ALA A O 1
ATOM 860 N N . PRO A 1 111 ? 17.912 -0.064 -13.810 1.00 92.56 111 PRO A N 1
ATOM 861 C CA . PRO A 1 111 ? 19.243 -0.103 -14.425 1.00 92.56 111 PRO A CA 1
ATOM 862 C C . PRO A 1 111 ? 19.263 -0.009 -15.963 1.00 92.56 111 PRO A C 1
ATOM 864 O O . PRO A 1 111 ? 20.270 -0.373 -16.558 1.00 92.56 111 PRO A O 1
ATOM 867 N N . PHE A 1 112 ? 18.199 0.502 -16.600 1.00 92.50 112 PHE A N 1
ATOM 868 C CA . PHE A 1 112 ? 18.075 0.631 -18.058 1.00 92.50 112 PHE A CA 1
ATOM 869 C C . PHE A 1 112 ? 18.034 -0.733 -18.756 1.00 92.50 112 PHE A C 1
ATOM 871 O O . PHE A 1 112 ? 19.054 -1.299 -19.132 1.00 92.50 112 PHE A O 1
ATOM 878 N N . LEU A 1 113 ? 16.824 -1.272 -18.917 1.00 93.62 113 LEU A N 1
ATOM 879 C CA . LEU A 1 113 ? 16.602 -2.634 -19.418 1.00 93.62 113 LEU A CA 1
ATOM 880 C C . LEU A 1 113 ? 16.464 -2.729 -20.948 1.00 93.62 113 LEU A C 1
ATOM 882 O O . LEU A 1 113 ? 16.317 -3.829 -21.478 1.00 93.62 113 LEU A O 1
ATOM 886 N N . CYS A 1 114 ? 16.476 -1.600 -21.663 1.00 94.38 114 CYS A N 1
ATOM 887 C CA . CYS A 1 114 ? 16.230 -1.564 -23.102 1.00 94.38 114 CYS A CA 1
ATOM 888 C C . CYS A 1 114 ? 17.485 -1.152 -23.884 1.00 94.38 114 CYS A C 1
ATOM 890 O O . CYS A 1 114 ? 18.128 -0.188 -23.495 1.00 94.38 114 CYS A O 1
ATOM 892 N N . PRO A 1 115 ? 17.829 -1.809 -25.006 1.00 94.12 115 PRO A N 1
ATOM 893 C CA . PRO A 1 115 ? 17.251 -3.063 -25.482 1.00 94.12 115 PRO A CA 1
ATOM 894 C C . PRO A 1 115 ? 17.688 -4.238 -24.589 1.00 94.12 115 PRO A C 1
ATOM 896 O O . PRO A 1 115 ? 18.729 -4.170 -23.946 1.00 94.12 115 PRO A O 1
ATOM 899 N N . GLU A 1 116 ? 16.937 -5.344 -24.612 1.00 87.81 116 GLU A N 1
ATOM 900 C CA . GLU A 1 116 ? 17.293 -6.578 -23.882 1.00 87.81 116 GLU A CA 1
ATOM 901 C C . GLU A 1 116 ? 18.707 -7.081 -24.242 1.00 87.81 116 GLU A C 1
ATOM 903 O O . GLU A 1 116 ? 19.393 -7.701 -23.432 1.00 87.81 116 GLU A O 1
ATOM 908 N N . LYS A 1 117 ? 19.153 -6.806 -25.477 1.00 89.62 117 LYS A N 1
ATOM 909 C CA . LYS A 1 117 ? 20.484 -7.151 -25.983 1.00 89.62 117 LYS A CA 1
ATOM 910 C C . LYS A 1 117 ? 21.090 -5.954 -26.706 1.00 89.62 117 LYS A C 1
ATOM 912 O O . LYS A 1 117 ? 20.555 -5.513 -27.722 1.00 89.62 117 LYS A O 1
ATOM 917 N N . GLY A 1 118 ? 22.217 -5.462 -26.205 1.00 86.50 118 GLY A N 1
ATOM 918 C CA . GLY A 1 118 ? 23.000 -4.395 -26.823 1.00 86.50 118 GLY A CA 1
ATOM 919 C C . GLY A 1 118 ? 24.087 -3.877 -25.885 1.00 86.50 118 GLY A C 1
ATOM 920 O O . GLY A 1 118 ? 23.980 -4.021 -24.671 1.00 86.50 118 GLY A O 1
ATOM 921 N N . ASP A 1 119 ? 25.121 -3.260 -26.454 1.00 88.50 119 ASP A N 1
ATOM 922 C CA . ASP A 1 119 ? 26.255 -2.718 -25.688 1.00 88.50 119 ASP A CA 1
ATOM 923 C C . ASP A 1 119 ? 25.917 -1.398 -24.974 1.00 88.50 119 ASP A C 1
ATOM 925 O O . ASP A 1 119 ? 26.642 -0.953 -24.086 1.00 88.50 119 ASP A O 1
ATOM 929 N N . GLN A 1 120 ? 24.816 -0.756 -25.371 1.00 91.44 120 GLN A N 1
ATOM 930 C CA . GLN A 1 120 ? 24.296 0.458 -24.752 1.00 91.44 120 GLN A CA 1
ATOM 931 C C . GLN A 1 120 ? 22.836 0.249 -24.380 1.00 91.44 120 GLN A C 1
ATOM 933 O O . GLN A 1 120 ? 21.999 0.006 -25.253 1.00 91.44 120 GLN A O 1
ATOM 938 N N . THR A 1 121 ? 22.540 0.384 -23.091 1.00 95.06 121 THR A N 1
ATOM 939 C CA . THR A 1 121 ? 21.177 0.346 -22.578 1.00 95.06 121 THR A CA 1
ATOM 940 C C . THR A 1 121 ? 20.665 1.741 -22.222 1.00 95.06 121 THR A C 1
ATOM 942 O O . THR A 1 121 ? 21.423 2.666 -21.926 1.00 95.06 121 THR A O 1
ATOM 945 N N . TYR A 1 122 ? 19.349 1.900 -22.285 1.00 93.69 122 TYR A N 1
ATOM 946 C CA . TYR A 1 122 ? 18.591 3.103 -21.984 1.00 93.69 122 TYR A CA 1
ATOM 947 C C . TYR A 1 122 ? 17.293 2.752 -21.235 1.00 93.69 122 TYR A C 1
ATOM 949 O O . TYR A 1 122 ? 16.859 1.596 -21.173 1.00 93.69 122 TYR A O 1
ATOM 957 N N . ALA A 1 123 ? 16.686 3.759 -20.606 1.00 95.69 123 ALA A N 1
ATOM 958 C CA . ALA A 1 123 ? 15.426 3.598 -19.887 1.00 95.69 123 ALA A CA 1
ATOM 959 C C . ALA A 1 123 ? 14.303 3.201 -20.851 1.00 95.69 123 ALA A C 1
ATOM 961 O O . ALA A 1 123 ? 14.110 3.858 -21.871 1.00 95.69 123 ALA A O 1
ATOM 962 N N . CYS A 1 124 ? 13.521 2.170 -20.522 1.00 96.25 124 CYS A N 1
ATOM 963 C CA . CYS A 1 124 ? 12.413 1.772 -21.391 1.00 96.25 124 CYS A CA 1
ATOM 964 C C . CYS A 1 124 ? 11.241 2.765 -21.348 1.00 96.25 124 CYS A C 1
ATOM 966 O O . CYS A 1 124 ? 10.342 2.662 -22.184 1.00 96.25 124 CYS A O 1
ATOM 968 N N . CYS A 1 125 ? 11.224 3.702 -20.389 1.00 96.69 125 CYS A N 1
ATOM 969 C CA . CYS A 1 125 ? 10.178 4.708 -20.298 1.00 96.69 125 CYS A CA 1
ATOM 970 C C . CYS A 1 125 ? 10.109 5.544 -21.573 1.00 96.69 125 CYS A C 1
ATOM 972 O O . CYS A 1 125 ? 11.110 5.968 -22.151 1.00 96.69 125 CYS A O 1
ATOM 974 N N . VAL A 1 126 ? 8.881 5.807 -22.010 1.00 97.12 126 VAL A N 1
ATOM 975 C CA . VAL A 1 126 ? 8.651 6.590 -23.216 1.00 97.12 126 VAL A CA 1
ATOM 976 C C . VAL A 1 126 ? 8.090 7.943 -22.835 1.00 97.12 126 VAL A C 1
ATOM 978 O O . VAL A 1 126 ? 6.931 8.041 -22.445 1.00 97.12 126 VAL A O 1
ATOM 981 N N . HIS A 1 127 ? 8.911 8.983 -22.962 1.00 97.44 127 HIS A N 1
ATOM 982 C CA . HIS A 1 127 ? 8.563 10.380 -22.694 1.00 97.44 127 HIS A CA 1
ATOM 983 C C . HIS A 1 127 ? 8.701 11.217 -23.970 1.00 97.44 127 HIS A C 1
ATOM 985 O O . HIS A 1 127 ? 9.485 10.890 -24.854 1.00 97.44 127 HIS A O 1
ATOM 991 N N . GLY A 1 128 ? 7.908 12.287 -24.093 1.00 96.75 128 GLY A N 1
ATOM 992 C CA . GLY A 1 128 ? 7.964 13.197 -25.249 1.00 96.75 128 GLY A CA 1
ATOM 993 C C . GLY A 1 128 ? 7.429 12.625 -26.571 1.00 96.75 128 GLY A C 1
ATOM 994 O O . GLY A 1 128 ? 7.474 13.311 -27.586 1.00 96.75 128 GLY A O 1
ATOM 995 N N . MET A 1 129 ? 6.891 11.401 -26.566 1.00 96.94 129 MET A N 1
ATOM 996 C CA . MET A 1 129 ? 6.356 10.713 -27.746 1.00 96.94 129 MET A CA 1
ATOM 997 C C . MET A 1 129 ? 4.838 10.486 -27.625 1.00 96.94 129 MET A C 1
ATOM 999 O O . MET A 1 129 ? 4.338 10.322 -26.510 1.00 96.94 129 MET A O 1
ATOM 1003 N N . PRO A 1 130 ? 4.091 10.352 -28.741 1.00 98.12 130 PRO A N 1
ATOM 1004 C CA . PRO A 1 130 ? 2.645 10.078 -28.717 1.00 98.12 130 PRO A CA 1
ATOM 1005 C C . PRO A 1 130 ? 2.239 8.784 -27.992 1.00 98.12 130 PRO A C 1
ATOM 1007 O O . PRO A 1 130 ? 1.099 8.639 -27.553 1.00 98.12 130 PRO A O 1
ATOM 1010 N N . ILE A 1 131 ? 3.167 7.836 -27.843 1.00 97.81 131 ILE A N 1
ATOM 1011 C CA . ILE A 1 131 ? 2.945 6.578 -27.116 1.00 97.81 131 ILE A CA 1
ATOM 1012 C C . ILE A 1 131 ? 3.210 6.689 -25.603 1.00 97.81 131 ILE A C 1
ATOM 1014 O O . ILE A 1 131 ? 3.018 5.703 -24.896 1.00 97.81 131 ILE A O 1
ATOM 1018 N N . PHE A 1 132 ? 3.557 7.876 -25.082 1.00 98.31 132 PHE A N 1
ATOM 1019 C CA . PHE A 1 132 ? 3.687 8.148 -23.641 1.00 98.31 132 PHE A CA 1
ATOM 1020 C C . PHE A 1 132 ? 2.525 7.579 -22.805 1.00 98.31 132 PHE A C 1
ATOM 1022 O O . PHE A 1 132 ? 2.793 6.789 -21.897 1.00 98.31 132 PHE A O 1
ATOM 1029 N N . PRO A 1 133 ? 1.241 7.888 -23.096 1.00 97.88 133 PRO A N 1
ATOM 1030 C CA . PRO A 1 133 ? 0.145 7.379 -22.277 1.00 97.88 133 PRO A CA 1
ATOM 1031 C C . PRO A 1 133 ? -0.075 5.874 -22.463 1.00 97.88 133 PRO A C 1
ATOM 1033 O O . PRO A 1 133 ? -0.570 5.219 -21.555 1.00 97.88 133 PRO A O 1
ATOM 1036 N N . HIS A 1 134 ? 0.305 5.308 -23.611 1.00 98.31 134 HIS A N 1
ATOM 1037 C CA . HIS A 1 134 ? 0.157 3.879 -23.885 1.00 98.31 134 HIS A CA 1
ATOM 1038 C C . HIS A 1 134 ? 1.147 3.060 -23.052 1.00 98.31 134 HIS A C 1
ATOM 1040 O O . HIS A 1 134 ? 0.743 2.113 -22.379 1.00 98.31 134 HIS A O 1
ATOM 1046 N N . TRP A 1 135 ? 2.418 3.474 -23.038 1.00 97.88 135 TRP A N 1
ATOM 1047 C CA . TRP A 1 13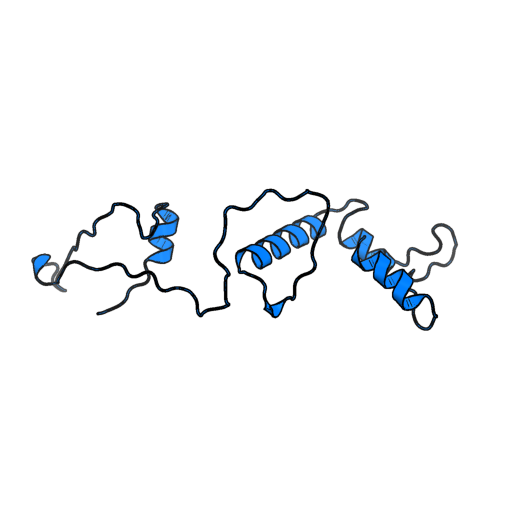5 ? 3.462 2.823 -22.248 1.00 97.88 135 TRP A CA 1
ATOM 1048 C C . TRP A 1 135 ? 3.166 2.922 -20.745 1.00 97.88 135 TRP A C 1
ATOM 1050 O O . TRP A 1 135 ? 3.150 1.908 -20.052 1.00 97.88 135 TRP A O 1
ATOM 1060 N N . HIS A 1 136 ? 2.814 4.115 -20.250 1.00 98.44 136 HIS A N 1
ATOM 1061 C CA . HIS A 1 136 ? 2.505 4.303 -18.827 1.00 98.44 136 HIS A CA 1
ATOM 1062 C C . HIS A 1 136 ? 1.218 3.591 -18.403 1.00 98.44 136 HIS A C 1
ATOM 1064 O O . HIS A 1 136 ? 1.129 3.099 -17.279 1.00 98.44 136 HIS A O 1
ATOM 1070 N N . ARG A 1 137 ? 0.222 3.478 -19.293 1.00 98.00 137 ARG A N 1
ATOM 1071 C CA . ARG A 1 137 ? -0.981 2.687 -19.009 1.00 98.00 137 ARG A CA 1
ATOM 1072 C C . ARG A 1 137 ? -0.622 1.229 -18.741 1.00 98.00 137 ARG A C 1
ATOM 1074 O O . ARG A 1 137 ? -1.090 0.703 -17.734 1.00 98.00 137 ARG A O 1
ATOM 1081 N N . LEU A 1 138 ? 0.211 0.621 -19.591 1.00 97.75 138 LEU A N 1
ATOM 1082 C CA . LEU A 1 138 ? 0.693 -0.750 -19.400 1.00 97.75 138 LEU A CA 1
ATOM 1083 C C . LEU A 1 138 ? 1.533 -0.871 -18.124 1.00 97.75 138 LEU A C 1
ATOM 1085 O O . LEU A 1 138 ? 1.274 -1.752 -17.315 1.00 97.75 138 LEU A O 1
ATOM 1089 N N . PHE A 1 139 ? 2.456 0.066 -17.898 1.00 97.50 139 PHE A N 1
ATOM 1090 C CA . PHE A 1 139 ? 3.311 0.077 -16.710 1.00 97.50 139 PHE A CA 1
ATOM 1091 C C . PHE A 1 139 ? 2.508 0.069 -15.401 1.00 97.50 139 PHE A C 1
ATOM 1093 O O . PHE A 1 139 ? 2.882 -0.589 -14.441 1.00 97.50 139 PHE A O 1
ATOM 1100 N N . THR A 1 140 ? 1.364 0.759 -15.356 1.00 96.75 140 THR A N 1
ATOM 1101 C CA . THR A 1 140 ? 0.552 0.800 -14.130 1.00 96.75 140 THR A CA 1
ATOM 1102 C C . THR A 1 140 ? -0.199 -0.500 -13.830 1.00 96.75 140 THR A C 1
ATOM 1104 O O . THR A 1 140 ? -0.705 -0.630 -12.720 1.00 96.75 140 THR A O 1
ATOM 1107 N N . VAL A 1 141 ? -0.386 -1.400 -14.802 1.00 94.62 141 VAL A N 1
ATOM 1108 C CA . VAL A 1 141 ? -1.127 -2.673 -14.640 1.00 94.62 141 VAL A CA 1
ATOM 1109 C C . VAL A 1 141 ? -0.206 -3.903 -14.643 1.00 94.62 141 VAL A C 1
ATOM 1111 O O . VAL A 1 141 ? -0.721 -5.017 -14.682 1.00 94.62 141 VAL A O 1
ATOM 1114 N N . GLN A 1 142 ? 1.113 -3.685 -14.671 1.00 88.50 142 GLN A N 1
ATOM 1115 C CA . GLN A 1 142 ? 2.154 -4.709 -14.764 1.00 88.50 142 GLN A CA 1
ATOM 1116 C C . GLN A 1 142 ? 2.283 -5.541 -13.488 1.00 88.50 142 GLN A C 1
ATOM 1118 O O . GLN A 1 142 ? 2.113 -4.966 -12.390 1.00 88.50 142 GLN A O 1
#

pLDDT: mean 88.38, std 14.81, range [42.41, 98.44]

Organism: NCBI:txid1028688

Sequence (142 aa):
LFKYDVTEAFNLLNLKVDSEYHFVNDITAVNGTKLDSNLIRPPSVHFVPGVKVYHPAVSEPYAERSDILIRKNVNELTLGEAANLKDALHKLQQDHGPGGFEAIAGFHGAPFLCPEKGDQTYACCVHGMPIFPHWHRLFTVQ

Radius of gyration: 27.36 Å; chains: 1; bounding box: 51×26×81 Å